Protein AF-A0A2N9F901-F1 (afdb_monomer)

Nearest PDB structures (foldseek):
  7ssj-assembly2_C  TM=2.975E-01  e=7.227E+00  Bacillus subtilis subsp. subtilis str. 168

Secondary structure (DSSP, 8-state):
--HHHHHHHHHHHHHHHHHHHHHHHHHHHHHHHHHHHHHHHHHTTSTTS-HHHHHHHHHHHHHHHSHHHHHHHHHHHHHHHHHHHTGGG-SBTTB-THHHHHHHHHHHHHHHHHHHHHHS------TTTHHHHHHHS---SSS----B-TTT--B-

pLDDT: mean 71.79, std 19.95, range [32.22, 95.12]

Radius of gyration: 25.37 Å; Cα contacts (8 Å, |Δi|>4): 41; chains: 1; bounding box: 71×50×49 Å

Foldseek 3Di:
DPPVVVVVVCVVVLVVVVVVVVVVVVVVVVVVVVVVVVVVVPVVVVPPDDPVVVVVVVVVCCCVPPPLNVVVCVLVVVVVSCCVNPCVCPPDPVHHNVCVVVVVVVSVVVNVVVVVVV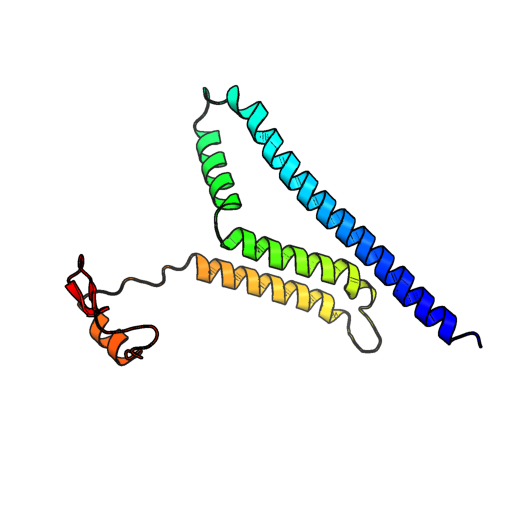PDDPDDDAQVCLVVVCVVPPAPVPPDDWDADPVRRHTD

Organism: Fagus sylvatica (NCBI:txid28930)

Mean predicted aligned error: 16.59 Å

Sequence (156 aa):
MSVCSRMLGGILCGCWRTLEDLCKLILILEQAAAAAAKMDASQVVLENCSDEVRAGHELAVAVTADPICIYLAIIGGTYYFVAKSSFSYIPGYYLSEVHRYTSLLAVGVGVLLFLLASFTDPGTVKAENVSQYISAYPYDDVVYSEKECSTCKIPK

Structure (mmCIF, N/CA/C/O backbone):
data_AF-A0A2N9F901-F1
#
_entry.id   AF-A0A2N9F901-F1
#
loop_
_atom_site.group_PDB
_atom_site.id
_atom_site.type_symbol
_atom_site.label_atom_id
_atom_site.label_alt_id
_atom_site.label_comp_id
_atom_site.label_asym_id
_atom_site.label_entity_id
_atom_site.label_seq_id
_atom_site.pdbx_PDB_ins_code
_atom_site.Cartn_x
_atom_site.Cartn_y
_atom_site.Cartn_z
_atom_site.occupancy
_atom_site.B_iso_or_equiv
_atom_site.auth_seq_id
_atom_site.auth_comp_id
_atom_site.auth_asym_id
_atom_site.auth_atom_id
_atom_site.pdbx_PDB_model_num
ATOM 1 N N . MET A 1 1 ? 47.130 4.202 -11.646 1.00 41.75 1 MET A N 1
ATOM 2 C CA . MET A 1 1 ? 46.163 5.129 -11.008 1.00 41.75 1 MET A CA 1
ATOM 3 C C . MET A 1 1 ? 45.221 5.687 -12.077 1.00 41.75 1 MET A C 1
ATOM 5 O O . MET A 1 1 ? 45.591 6.630 -12.752 1.00 41.75 1 MET A O 1
ATOM 9 N N . SER A 1 2 ? 44.057 5.075 -12.330 1.00 46.72 2 SER A N 1
ATOM 10 C CA . SER A 1 2 ? 43.054 5.650 -13.265 1.00 46.72 2 SER A CA 1
ATOM 11 C C . SER A 1 2 ? 41.641 5.078 -13.064 1.00 46.72 2 SER A C 1
ATOM 13 O O . SER A 1 2 ? 40.653 5.758 -13.319 1.00 46.72 2 SER A O 1
ATOM 15 N N . VAL A 1 3 ? 41.520 3.862 -12.519 1.00 43.69 3 VAL A N 1
ATOM 16 C CA . VAL A 1 3 ? 40.211 3.201 -12.361 1.00 43.69 3 VAL A CA 1
ATOM 17 C C . VAL A 1 3 ? 39.460 3.665 -11.098 1.00 43.69 3 VAL A C 1
ATOM 19 O O . VAL A 1 3 ? 38.252 3.866 -11.148 1.00 43.69 3 VAL A O 1
ATOM 22 N N . CYS A 1 4 ? 40.166 3.970 -10.000 1.00 32.22 4 CYS A N 1
ATOM 23 C CA . CYS A 1 4 ? 39.536 4.434 -8.750 1.00 32.22 4 CYS A CA 1
ATOM 24 C C . CYS A 1 4 ? 38.936 5.856 -8.862 1.00 32.22 4 CYS A C 1
ATOM 26 O O . CYS A 1 4 ? 37.911 6.158 -8.261 1.00 32.22 4 CYS A O 1
ATOM 28 N N . SER A 1 5 ? 39.505 6.718 -9.715 1.00 34.88 5 SER A N 1
ATOM 29 C CA . SER A 1 5 ? 39.005 8.089 -9.911 1.00 34.88 5 SER A CA 1
ATOM 30 C C . SER A 1 5 ? 37.721 8.146 -10.759 1.00 34.88 5 SER A C 1
ATOM 32 O O . SER A 1 5 ? 36.892 9.030 -10.554 1.00 34.88 5 SER A O 1
ATOM 34 N N . ARG A 1 6 ? 37.481 7.160 -11.641 1.00 42.69 6 ARG A N 1
ATOM 35 C CA . ARG A 1 6 ? 36.219 7.060 -12.404 1.00 42.69 6 ARG A CA 1
ATOM 36 C C . ARG A 1 6 ? 35.056 6.514 -11.576 1.00 42.69 6 ARG A C 1
ATOM 38 O O . ARG A 1 6 ? 33.915 6.881 -11.833 1.00 42.69 6 ARG A O 1
ATOM 45 N N . MET A 1 7 ? 35.335 5.686 -10.570 1.00 38.06 7 MET A N 1
ATOM 46 C CA . MET A 1 7 ? 34.296 5.116 -9.709 1.00 38.06 7 MET A CA 1
ATOM 47 C C . MET A 1 7 ? 33.743 6.158 -8.722 1.00 38.06 7 MET A C 1
ATOM 49 O O . MET A 1 7 ? 32.531 6.242 -8.546 1.00 38.06 7 MET A O 1
ATOM 53 N N . LEU A 1 8 ? 34.596 7.044 -8.185 1.00 38.44 8 LEU A N 1
ATOM 54 C CA . LEU A 1 8 ? 34.141 8.201 -7.399 1.00 38.44 8 LEU A CA 1
ATOM 55 C C . LEU A 1 8 ? 33.394 9.249 -8.246 1.00 38.44 8 LEU A C 1
ATOM 57 O O . LEU A 1 8 ? 32.411 9.816 -7.774 1.00 38.44 8 LEU A O 1
ATOM 61 N N . GLY A 1 9 ? 33.792 9.468 -9.506 1.00 38.59 9 GLY A N 1
ATOM 62 C CA . GLY A 1 9 ? 33.080 10.372 -10.421 1.00 38.59 9 GLY A CA 1
ATOM 63 C C . GLY A 1 9 ? 31.665 9.898 -10.788 1.00 38.59 9 GLY A C 1
ATOM 64 O O . GLY A 1 9 ? 30.760 10.717 -10.918 1.00 38.59 9 GLY A O 1
ATOM 65 N N . GLY A 1 10 ? 31.445 8.581 -10.894 1.00 44.72 10 GLY A N 1
ATOM 66 C CA . GLY A 1 10 ? 30.121 7.997 -11.146 1.00 44.72 10 GLY A CA 1
ATOM 67 C C . GLY A 1 10 ? 29.174 8.074 -9.945 1.00 44.72 10 GLY A C 1
ATOM 68 O O . GLY A 1 10 ? 27.990 8.348 -10.121 1.00 44.72 10 GLY A O 1
ATOM 69 N N . ILE A 1 11 ? 29.694 7.910 -8.723 1.00 46.88 11 ILE A N 1
ATOM 70 C CA . ILE A 1 11 ? 28.904 8.023 -7.485 1.00 46.88 11 ILE A CA 1
ATOM 71 C C . ILE A 1 11 ? 28.520 9.486 -7.226 1.00 46.88 11 ILE A C 1
ATOM 73 O O . ILE A 1 11 ? 27.373 9.763 -6.887 1.00 46.88 11 ILE A O 1
ATOM 77 N N . LEU A 1 12 ? 29.431 10.435 -7.465 1.00 41.25 12 LEU A N 1
ATOM 78 C CA . LEU A 1 12 ? 29.151 11.867 -7.313 1.00 41.25 12 LEU A CA 1
ATOM 79 C C . LEU A 1 12 ? 28.223 12.412 -8.418 1.00 41.25 12 LEU A C 1
ATOM 81 O O . LEU A 1 12 ? 27.377 13.253 -8.132 1.00 41.25 12 LEU A O 1
ATOM 85 N N . CYS A 1 13 ? 28.299 11.898 -9.653 1.00 44.28 13 CYS A N 1
ATOM 86 C CA . CYS A 1 13 ? 27.398 12.291 -10.749 1.00 44.28 13 CYS A CA 1
ATOM 87 C C . CYS A 1 13 ? 26.006 11.630 -10.654 1.00 44.28 13 CYS A C 1
ATOM 89 O O . CYS A 1 13 ? 24.992 12.276 -10.923 1.00 44.28 13 CYS A O 1
ATOM 91 N N . GLY A 1 14 ? 25.934 10.368 -10.215 1.00 44.66 14 GLY A N 1
ATOM 92 C CA . GLY A 1 14 ? 24.672 9.678 -9.933 1.00 44.66 14 GLY A CA 1
ATOM 93 C C . GLY A 1 14 ? 23.923 10.303 -8.756 1.00 44.66 14 GLY A C 1
ATOM 94 O O . GLY A 1 14 ? 22.723 10.537 -8.866 1.00 44.66 14 GLY A O 1
ATOM 95 N N . CYS A 1 15 ? 24.657 10.671 -7.695 1.00 44.47 15 CYS A N 1
ATOM 96 C CA . CYS A 1 15 ? 24.137 11.405 -6.541 1.00 44.47 15 CYS A CA 1
ATOM 97 C C . CYS A 1 15 ? 23.570 12.776 -6.946 1.00 44.47 15 CYS A C 1
ATOM 99 O O . CYS A 1 15 ? 22.502 13.153 -6.474 1.00 44.47 15 CYS A O 1
ATOM 101 N N . TRP A 1 16 ? 24.221 13.479 -7.883 1.00 37.94 16 TRP A N 1
ATOM 102 C CA . TRP A 1 16 ? 23.761 14.771 -8.400 1.00 37.94 16 TRP A CA 1
ATOM 103 C C . TRP A 1 16 ? 22.444 14.672 -9.183 1.00 37.94 16 TRP A C 1
ATOM 105 O O . TRP A 1 16 ? 21.547 15.472 -8.950 1.00 37.94 16 TRP A O 1
ATOM 115 N N . ARG A 1 17 ? 22.262 13.659 -10.047 1.00 50.12 17 ARG A N 1
ATOM 116 C CA . ARG A 1 17 ? 20.995 13.459 -10.782 1.00 50.12 17 ARG A CA 1
ATOM 117 C C . ARG A 1 17 ? 19.851 13.033 -9.861 1.00 50.12 17 ARG A C 1
ATOM 119 O O . ARG A 1 17 ? 18.741 13.527 -10.012 1.00 50.12 17 ARG A O 1
ATOM 126 N N . THR A 1 18 ? 20.123 12.187 -8.864 1.00 47.72 18 THR A N 1
ATOM 127 C CA . THR A 1 18 ? 19.142 11.884 -7.811 1.00 47.72 18 THR A CA 1
ATOM 128 C C . THR A 1 18 ? 18.830 13.097 -6.938 1.00 47.72 18 THR A C 1
ATOM 130 O O . THR A 1 18 ? 17.685 13.233 -6.530 1.00 47.72 18 THR A O 1
ATOM 133 N N . LEU A 1 19 ? 19.790 14.001 -6.690 1.00 50.19 19 LEU A N 1
ATOM 134 C CA . LEU A 1 19 ? 19.555 15.266 -5.982 1.00 50.19 19 LEU A CA 1
ATOM 135 C C . LEU A 1 19 ? 18.737 16.245 -6.828 1.00 50.19 19 LEU A C 1
ATOM 137 O O . LEU A 1 19 ? 17.846 16.889 -6.298 1.00 50.19 19 LEU A O 1
ATOM 141 N N . GLU A 1 20 ? 19.010 16.352 -8.129 1.00 57.16 20 GLU A N 1
ATOM 142 C CA . GLU A 1 20 ? 18.230 17.165 -9.067 1.00 57.16 20 GLU A CA 1
ATOM 143 C C . GLU A 1 20 ? 16.808 16.628 -9.222 1.00 57.16 20 GLU A C 1
ATOM 145 O O . GLU A 1 20 ? 15.871 17.414 -9.292 1.00 57.16 20 GLU A O 1
ATOM 150 N N . ASP A 1 21 ? 16.624 15.308 -9.257 1.00 53.88 21 ASP A N 1
ATOM 151 C CA . ASP A 1 21 ? 15.303 14.690 -9.340 1.00 53.88 21 ASP A CA 1
ATOM 152 C C . ASP A 1 21 ? 14.560 14.747 -7.997 1.00 53.88 21 ASP A C 1
ATOM 1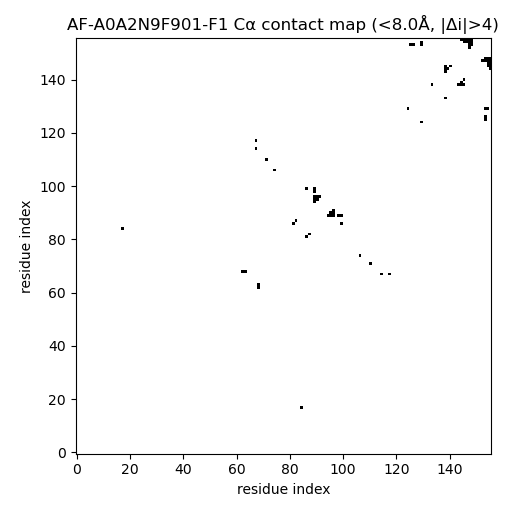54 O O . ASP A 1 21 ? 13.357 14.975 -8.008 1.00 53.88 21 ASP A O 1
ATOM 158 N N . LEU A 1 22 ? 15.253 14.659 -6.853 1.00 55.28 22 LEU A N 1
ATOM 159 C CA . LEU A 1 22 ? 14.701 14.977 -5.527 1.00 55.28 22 LEU A CA 1
ATOM 160 C C . LEU A 1 22 ? 14.324 16.456 -5.421 1.00 55.28 22 LEU A C 1
ATOM 162 O O . LEU A 1 22 ? 13.254 16.765 -4.921 1.00 55.28 22 LEU A O 1
ATOM 166 N N . CYS A 1 23 ? 15.153 17.366 -5.932 1.00 52.69 23 CYS A N 1
ATOM 167 C CA . CYS A 1 23 ? 14.884 18.801 -5.953 1.00 52.69 23 CYS A CA 1
ATOM 168 C C . CYS A 1 23 ? 13.711 19.121 -6.889 1.00 52.69 23 CYS A C 1
ATOM 170 O O . CYS A 1 23 ? 12.842 19.900 -6.529 1.00 52.69 23 CYS A O 1
ATOM 172 N N . LYS A 1 24 ? 13.591 18.446 -8.041 1.00 61.50 24 LYS A N 1
ATOM 173 C CA . LYS A 1 24 ? 12.393 18.509 -8.895 1.00 61.50 24 LYS A CA 1
ATOM 174 C C . LYS A 1 24 ? 11.172 17.905 -8.214 1.00 61.50 24 LYS A C 1
ATOM 176 O O . LYS A 1 24 ? 10.096 18.445 -8.394 1.00 61.50 24 LYS A O 1
ATOM 181 N N . LEU A 1 25 ? 11.305 16.821 -7.449 1.00 53.22 25 LEU A N 1
ATOM 182 C CA . LEU A 1 25 ? 10.199 16.227 -6.693 1.00 53.22 25 LEU A CA 1
ATOM 183 C C . LEU A 1 25 ? 9.733 17.164 -5.570 1.00 53.22 25 LEU A C 1
ATOM 185 O O . LEU A 1 25 ? 8.536 17.335 -5.388 1.00 53.22 25 LEU A O 1
ATOM 189 N N . ILE A 1 26 ? 10.674 17.806 -4.870 1.00 62.44 26 ILE A N 1
ATOM 190 C CA . ILE A 1 26 ? 10.427 18.840 -3.857 1.00 62.44 26 ILE A CA 1
ATOM 191 C C . ILE A 1 26 ? 9.770 20.057 -4.504 1.00 62.44 26 ILE A C 1
ATOM 193 O O . ILE A 1 26 ? 8.756 20.520 -4.004 1.00 62.44 26 ILE A O 1
ATOM 197 N N . LEU A 1 27 ? 10.267 20.517 -5.654 1.00 53.88 27 LEU A N 1
ATOM 198 C CA . LEU A 1 27 ? 9.643 21.594 -6.416 1.00 53.88 27 LEU A CA 1
ATOM 199 C C . LEU A 1 27 ? 8.261 21.183 -6.927 1.00 53.88 27 LEU A C 1
ATOM 201 O O . LEU A 1 27 ? 7.358 21.995 -6.889 1.00 53.88 27 LEU A O 1
ATOM 205 N N . ILE A 1 28 ? 8.038 19.942 -7.363 1.00 56.94 28 ILE A N 1
ATOM 206 C CA . ILE A 1 28 ? 6.710 19.448 -7.762 1.00 56.94 28 ILE A CA 1
ATOM 207 C C . ILE A 1 28 ? 5.772 19.390 -6.550 1.00 56.94 28 ILE A C 1
ATOM 209 O O . ILE A 1 28 ? 4.613 19.762 -6.684 1.00 56.94 28 ILE A O 1
ATOM 213 N N . LEU A 1 29 ? 6.259 18.988 -5.373 1.00 52.25 29 LEU A N 1
ATOM 214 C CA . LEU A 1 29 ? 5.510 19.030 -4.111 1.00 52.25 29 LEU A CA 1
ATOM 215 C C . LEU A 1 29 ? 5.179 20.474 -3.702 1.00 52.25 29 LEU A C 1
ATOM 217 O O . LEU A 1 29 ? 4.057 20.757 -3.291 1.00 52.25 29 LEU A O 1
ATOM 221 N N . GLU A 1 30 ? 6.113 21.403 -3.886 1.00 64.31 30 GLU A N 1
ATOM 222 C CA . GLU A 1 30 ? 5.941 22.830 -3.607 1.00 64.31 30 GLU A CA 1
ATOM 223 C C . GLU A 1 30 ? 4.995 23.500 -4.621 1.00 64.31 30 GLU A C 1
ATOM 225 O O . GLU A 1 30 ? 4.124 24.280 -4.244 1.00 64.31 30 GLU A O 1
ATOM 230 N N . GLN A 1 31 ? 5.083 23.138 -5.905 1.00 55.50 31 GLN A N 1
ATOM 231 C CA . GLN A 1 31 ? 4.162 23.582 -6.954 1.00 55.50 31 GLN A CA 1
ATOM 232 C C . GLN A 1 31 ? 2.768 22.960 -6.786 1.00 55.50 31 GLN A C 1
ATOM 234 O O . GLN A 1 31 ? 1.779 23.630 -7.068 1.00 55.50 31 GLN A O 1
ATOM 239 N N . ALA A 1 32 ? 2.659 21.722 -6.294 1.00 51.62 32 ALA A N 1
ATOM 240 C CA . ALA A 1 32 ? 1.382 21.095 -5.951 1.00 51.62 32 ALA A CA 1
ATOM 241 C C . ALA A 1 32 ? 0.725 21.791 -4.747 1.00 51.62 32 ALA A C 1
ATOM 243 O O . ALA A 1 32 ? -0.472 22.073 -4.786 1.00 51.62 32 ALA A O 1
ATOM 244 N N . ALA A 1 33 ? 1.507 22.165 -3.728 1.00 53.50 33 ALA A N 1
ATOM 245 C CA . ALA A 1 33 ? 1.034 22.979 -2.608 1.00 53.50 33 ALA A CA 1
ATOM 246 C C . ALA A 1 33 ? 0.614 24.397 -3.054 1.00 53.50 33 ALA A C 1
ATOM 248 O O . ALA A 1 33 ? -0.428 24.902 -2.635 1.00 53.50 33 ALA A O 1
ATOM 249 N N . ALA A 1 34 ? 1.362 25.027 -3.968 1.00 52.12 34 ALA A N 1
ATOM 250 C CA . ALA A 1 34 ? 1.016 26.332 -4.537 1.00 52.12 34 ALA A CA 1
ATOM 251 C C . ALA A 1 34 ? -0.199 26.281 -5.487 1.00 52.12 34 ALA A C 1
ATOM 253 O O . ALA A 1 34 ? -0.954 27.251 -5.581 1.00 52.12 34 ALA A O 1
ATOM 254 N N . ALA A 1 35 ? -0.412 25.167 -6.194 1.00 50.84 35 ALA A N 1
ATOM 255 C CA . ALA A 1 35 ? -1.604 24.933 -7.006 1.00 50.84 35 ALA A CA 1
ATOM 256 C C . ALA A 1 35 ? -2.851 24.731 -6.131 1.00 50.84 35 ALA A C 1
ATOM 258 O O . ALA A 1 35 ? -3.906 25.268 -6.465 1.00 50.84 35 ALA A O 1
ATOM 259 N N . ALA A 1 36 ? -2.715 24.059 -4.981 1.00 49.53 36 ALA A N 1
ATOM 260 C CA . ALA A 1 36 ? -3.785 23.931 -3.992 1.00 49.53 36 ALA A CA 1
ATOM 261 C C . ALA A 1 36 ? -4.219 25.299 -3.428 1.00 49.53 36 ALA A C 1
ATOM 263 O O . ALA A 1 36 ? -5.412 25.569 -3.338 1.00 49.53 36 ALA A O 1
ATOM 264 N N . ALA A 1 37 ? -3.276 26.213 -3.166 1.00 49.56 37 ALA A N 1
ATOM 265 C CA . ALA A 1 37 ? -3.584 27.575 -2.708 1.00 49.56 37 ALA A CA 1
ATOM 266 C C . ALA A 1 37 ? -4.222 28.475 -3.791 1.00 49.56 37 ALA A C 1
ATOM 268 O O . ALA A 1 37 ? -4.941 29.418 -3.475 1.00 49.56 37 ALA A O 1
ATOM 269 N N . LYS A 1 38 ? -3.993 28.200 -5.084 1.00 50.03 38 LYS A N 1
ATOM 270 C CA . LYS A 1 38 ? -4.630 28.946 -6.189 1.00 50.03 38 LYS A CA 1
ATOM 271 C C . LYS A 1 38 ? -6.077 28.530 -6.456 1.00 50.03 38 LYS A C 1
ATOM 273 O O . LYS A 1 38 ? -6.798 29.299 -7.089 1.00 50.03 38 LYS A O 1
ATOM 278 N N . MET A 1 39 ? -6.507 27.364 -5.972 1.00 45.41 39 MET A N 1
ATOM 279 C CA . MET A 1 39 ? -7.919 26.968 -6.029 1.00 45.41 39 MET A CA 1
ATOM 280 C C . MET A 1 39 ? -8.793 27.753 -5.033 1.00 45.41 39 MET A C 1
ATOM 282 O O . MET A 1 39 ? -9.984 27.894 -5.281 1.00 45.41 39 MET A O 1
ATOM 286 N N . ASP A 1 40 ? -8.203 28.362 -3.997 1.00 48.00 40 ASP A N 1
ATOM 287 C CA . ASP A 1 40 ? -8.900 29.186 -2.993 1.00 48.00 40 ASP A CA 1
ATOM 288 C C . ASP A 1 40 ? -9.326 30.569 -3.543 1.00 48.00 40 ASP A C 1
ATOM 290 O O . ASP A 1 40 ? -10.442 31.037 -3.329 1.00 48.00 40 ASP A O 1
ATOM 294 N N . ALA A 1 41 ? -8.489 31.204 -4.374 1.00 39.03 41 ALA A N 1
ATOM 295 C CA . ALA A 1 41 ? -8.746 32.562 -4.872 1.00 39.03 41 ALA A CA 1
ATOM 296 C C . ALA A 1 41 ? -9.799 32.654 -6.000 1.00 39.03 41 ALA A C 1
ATOM 298 O O . ALA A 1 41 ? -10.312 33.739 -6.268 1.00 39.03 41 ALA A O 1
ATOM 299 N N . SER A 1 42 ? -10.124 31.545 -6.678 1.00 47.88 42 SER A N 1
ATOM 300 C CA . SER A 1 42 ? -11.201 31.506 -7.689 1.00 47.88 42 SER A CA 1
ATOM 301 C C . SER A 1 42 ? -12.539 30.990 -7.154 1.00 47.88 42 SER A C 1
ATOM 303 O O . SER A 1 42 ? -13.551 31.150 -7.835 1.00 47.88 42 SER A O 1
ATOM 305 N N . GLN A 1 43 ? -12.588 30.411 -5.948 1.00 47.69 43 GLN A N 1
ATOM 306 C CA . GLN A 1 43 ? -13.818 29.808 -5.423 1.00 47.69 43 GLN A CA 1
ATOM 307 C C . GLN A 1 43 ? -14.805 30.839 -4.848 1.00 47.69 43 GLN A C 1
ATOM 309 O O . GLN A 1 43 ? -16.011 30.607 -4.881 1.00 47.69 43 GLN A O 1
ATOM 314 N N . VAL A 1 44 ? -14.333 32.024 -4.442 1.00 46.56 44 VAL A N 1
ATOM 315 C CA . VAL A 1 44 ? -15.187 33.099 -3.890 1.00 46.56 44 VAL A CA 1
ATOM 316 C C . VAL A 1 44 ? -16.246 33.612 -4.888 1.00 46.56 44 VAL A C 1
ATOM 318 O O . VAL A 1 44 ? -17.239 34.205 -4.481 1.00 46.56 44 VAL A O 1
ATOM 321 N N . VAL A 1 45 ? -16.096 33.366 -6.198 1.00 46.50 45 VAL A N 1
ATOM 322 C CA . VAL A 1 45 ? -17.062 33.826 -7.222 1.00 46.50 45 VAL A CA 1
ATOM 323 C C . VAL A 1 45 ? -18.064 32.733 -7.644 1.00 46.50 45 VAL A C 1
ATOM 325 O O . VAL A 1 45 ? -19.101 33.047 -8.224 1.00 46.50 45 VAL A O 1
ATOM 328 N N . LEU A 1 46 ? -17.814 31.457 -7.323 1.00 44.28 46 LEU A N 1
ATOM 329 C CA . LEU A 1 46 ? -18.621 30.312 -7.784 1.00 44.28 46 LEU A CA 1
ATOM 330 C C . LEU A 1 46 ? -19.523 29.688 -6.704 1.00 44.28 46 LEU A C 1
ATOM 332 O O . LEU A 1 46 ? -20.147 28.662 -6.958 1.00 44.28 46 LEU A O 1
ATOM 336 N N . GLU A 1 47 ? -19.665 30.307 -5.530 1.00 47.66 47 GLU A N 1
ATOM 337 C CA . GLU A 1 47 ? -20.558 29.813 -4.464 1.00 47.66 47 GLU A CA 1
ATOM 338 C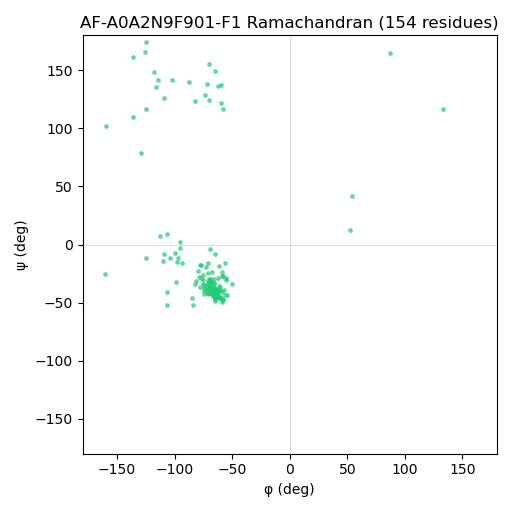 C . GLU A 1 47 ? -22.066 29.930 -4.775 1.00 47.66 47 GLU A C 1
ATOM 340 O O . GLU A 1 47 ? -22.881 29.435 -4.003 1.00 47.66 47 GLU A O 1
ATOM 345 N N . ASN A 1 48 ? -22.469 30.521 -5.908 1.00 52.19 48 ASN A N 1
ATOM 346 C CA . ASN A 1 48 ? -23.886 30.799 -6.186 1.00 52.19 48 ASN A CA 1
ATOM 347 C C . ASN A 1 48 ? -24.543 30.019 -7.336 1.00 52.19 48 ASN A C 1
ATOM 349 O O . ASN A 1 48 ? -25.694 30.317 -7.644 1.00 52.19 48 ASN A O 1
ATOM 353 N N . CYS A 1 49 ? -23.900 29.026 -7.965 1.00 51.28 49 CYS A N 1
ATOM 354 C CA . CYS A 1 49 ? -24.601 28.193 -8.956 1.00 51.28 49 CYS A CA 1
ATOM 355 C C . CYS A 1 49 ? -23.926 26.831 -9.214 1.00 51.28 49 CYS A C 1
ATOM 357 O O . CYS A 1 49 ? -22.983 26.754 -9.997 1.00 51.28 49 CYS A O 1
ATOM 359 N N . SER A 1 50 ? -24.481 25.766 -8.620 1.00 55.00 50 SER A N 1
ATOM 360 C CA . SER A 1 50 ? -24.641 24.400 -9.171 1.00 55.00 50 SER A CA 1
ATOM 361 C C . SER A 1 50 ? -24.215 23.288 -8.201 1.00 55.00 50 SER A C 1
ATOM 363 O O . SER A 1 50 ? -23.044 23.139 -7.848 1.00 55.00 50 SER A O 1
ATOM 365 N N . ASP A 1 51 ? -25.188 22.458 -7.818 1.00 58.62 51 ASP A N 1
ATOM 366 C CA . ASP A 1 51 ? -25.061 21.299 -6.926 1.00 58.62 51 ASP A CA 1
ATOM 367 C C . ASP A 1 51 ? -24.019 20.249 -7.383 1.00 58.62 51 ASP A C 1
ATOM 369 O O . ASP A 1 51 ? -23.570 19.431 -6.580 1.00 58.62 51 ASP A O 1
ATOM 373 N N . GLU A 1 52 ? -23.580 20.301 -8.644 1.00 51.69 52 GLU A N 1
ATOM 374 C CA . GLU A 1 52 ? -22.546 19.438 -9.236 1.00 51.69 52 GLU A CA 1
ATOM 375 C C . GLU A 1 52 ? -21.138 19.725 -8.670 1.00 51.69 52 GLU A C 1
ATOM 377 O O . GLU A 1 52 ? -20.334 18.812 -8.472 1.00 51.69 52 GLU A O 1
ATOM 382 N N . VAL A 1 53 ? -20.856 20.986 -8.309 1.00 51.03 53 VAL A N 1
ATOM 383 C CA . VAL A 1 53 ? -19.571 21.404 -7.715 1.00 51.03 53 VAL A CA 1
ATOM 384 C C . VAL A 1 53 ? -19.468 20.967 -6.252 1.00 51.03 53 VAL A C 1
ATOM 386 O O . VAL A 1 53 ? -18.378 20.630 -5.797 1.00 51.03 53 VAL A O 1
ATOM 389 N N . ARG A 1 54 ? -20.591 20.872 -5.522 1.00 56.25 54 ARG A N 1
ATOM 390 C CA . ARG A 1 54 ? -20.621 20.336 -4.147 1.00 56.25 54 ARG A CA 1
ATOM 391 C C . ARG A 1 54 ? -20.239 18.854 -4.115 1.00 56.25 54 ARG A C 1
ATOM 393 O O . ARG A 1 54 ? -19.465 18.456 -3.253 1.00 56.25 54 ARG A O 1
ATOM 400 N N . ALA A 1 55 ? -20.702 18.063 -5.086 1.00 53.25 55 ALA A N 1
ATOM 401 C CA . ALA A 1 55 ? -20.279 16.668 -5.235 1.00 53.25 55 ALA A CA 1
ATOM 402 C C . ALA A 1 55 ? -18.788 16.554 -5.610 1.00 53.25 55 ALA A C 1
ATOM 404 O O . ALA A 1 55 ? -18.084 15.681 -5.106 1.00 53.25 55 ALA A O 1
ATOM 405 N N . GLY A 1 56 ? -18.284 17.473 -6.442 1.00 52.25 56 GLY A N 1
ATOM 406 C CA . GLY A 1 56 ? -16.857 17.570 -6.763 1.00 52.25 56 GLY A CA 1
ATOM 407 C C . GLY A 1 56 ? -15.981 17.993 -5.576 1.00 52.25 56 GLY A C 1
ATOM 408 O O . GLY A 1 56 ? -14.882 17.469 -5.417 1.00 52.25 56 GLY A O 1
ATOM 409 N N . HIS A 1 57 ? -16.467 18.893 -4.718 1.00 48.00 57 HIS A N 1
ATOM 410 C CA . HIS A 1 57 ? -15.778 19.352 -3.511 1.00 48.00 57 HIS A CA 1
ATOM 411 C C . HIS A 1 57 ? -15.729 18.264 -2.431 1.00 48.00 57 HIS A C 1
ATOM 413 O O . HIS A 1 57 ? -14.675 18.044 -1.852 1.00 48.00 57 HIS A O 1
ATOM 419 N N . GLU A 1 58 ? -16.815 17.517 -2.213 1.00 46.25 58 GLU A N 1
ATOM 420 C CA . GLU A 1 58 ? -16.820 16.345 -1.320 1.00 46.25 58 GLU A CA 1
ATOM 421 C C . GLU A 1 58 ? -15.802 15.285 -1.784 1.00 46.25 58 GLU A C 1
ATOM 423 O O . GLU A 1 58 ? -15.049 14.744 -0.976 1.00 46.25 58 GLU A O 1
ATOM 428 N N . LEU A 1 59 ? -15.701 15.056 -3.100 1.00 51.69 59 LEU A N 1
ATOM 429 C CA . LEU A 1 59 ? -14.716 14.144 -3.687 1.00 51.69 59 LEU A CA 1
ATOM 430 C C . LEU A 1 59 ? -13.274 14.680 -3.577 1.00 51.69 59 LEU A C 1
ATOM 432 O O . LEU A 1 59 ? -12.347 13.910 -3.341 1.00 51.69 59 LEU A O 1
ATOM 436 N N . ALA A 1 60 ? -13.063 15.991 -3.714 1.00 49.38 60 ALA A N 1
ATOM 437 C CA . ALA A 1 60 ? -11.747 16.619 -3.575 1.00 49.38 60 ALA A CA 1
ATOM 438 C C . ALA A 1 60 ? -11.276 16.705 -2.108 1.00 49.38 60 ALA A C 1
ATOM 440 O O . ALA A 1 60 ? -10.086 16.536 -1.831 1.00 49.38 60 ALA A O 1
ATOM 441 N N . VAL A 1 61 ? -12.194 16.915 -1.161 1.00 52.16 61 VAL A N 1
ATOM 442 C CA . VAL A 1 61 ? -11.917 16.912 0.284 1.00 52.16 61 VAL A CA 1
ATOM 443 C C . VAL A 1 61 ? -11.618 15.493 0.777 1.00 52.16 61 VAL A C 1
ATOM 445 O O . VAL A 1 61 ? -10.625 15.306 1.476 1.00 52.16 61 VAL A O 1
ATOM 448 N N . ALA A 1 62 ? -12.367 14.477 0.328 1.00 48.44 62 ALA A N 1
ATOM 449 C CA . ALA A 1 62 ? -12.033 13.069 0.580 1.00 48.44 62 ALA A CA 1
ATOM 450 C C . ALA A 1 62 ? -10.616 12.721 0.076 1.00 48.44 62 ALA A C 1
ATOM 452 O O . ALA A 1 62 ? -9.792 12.140 0.782 1.00 48.44 62 ALA A O 1
ATOM 453 N N . VAL A 1 63 ? -10.255 13.189 -1.125 1.00 51.53 63 VAL A N 1
ATOM 454 C CA . VAL A 1 63 ? -8.932 12.922 -1.713 1.00 51.53 63 VAL A CA 1
ATOM 455 C C . VAL A 1 63 ? -7.785 13.679 -1.015 1.00 51.53 63 VAL A C 1
ATOM 457 O O . VAL A 1 63 ? -6.623 13.301 -1.171 1.00 51.53 63 VAL A O 1
ATOM 460 N N . THR A 1 64 ? -8.066 14.707 -0.211 1.00 50.06 64 THR A N 1
ATOM 461 C CA . THR A 1 64 ? -7.031 15.513 0.467 1.00 50.06 64 THR A CA 1
ATOM 462 C C . THR A 1 64 ? -6.946 15.297 1.983 1.00 50.06 64 THR A C 1
ATOM 464 O O . THR A 1 64 ? -5.970 15.750 2.582 1.00 50.06 64 THR A O 1
ATOM 467 N N . ALA A 1 65 ? -7.883 14.556 2.595 1.00 53.19 65 ALA A N 1
ATOM 468 C CA . ALA A 1 65 ? -7.936 14.336 4.048 1.00 53.19 65 ALA A CA 1
ATOM 469 C C . ALA A 1 65 ? -7.961 12.857 4.506 1.00 53.19 65 ALA A C 1
ATOM 471 O O . ALA A 1 65 ? -7.732 12.600 5.690 1.00 53.19 65 ALA A O 1
ATOM 472 N N . ASP A 1 66 ? -8.167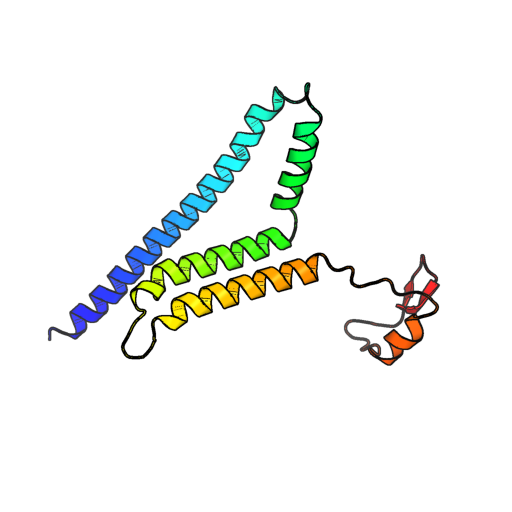 11.882 3.611 1.00 63.56 66 ASP A N 1
ATOM 473 C CA . ASP A 1 66 ? -8.240 10.463 3.989 1.00 63.56 66 ASP A CA 1
ATOM 474 C C . ASP A 1 66 ? -6.855 9.777 4.023 1.00 63.56 66 ASP A C 1
ATOM 476 O O . ASP A 1 66 ? -6.030 9.978 3.122 1.00 63.56 66 ASP A O 1
ATOM 480 N N . PRO A 1 67 ? -6.574 8.891 5.008 1.00 70.81 67 PRO A N 1
ATOM 481 C CA . PRO A 1 67 ? -5.287 8.189 5.130 1.00 70.81 67 PRO A CA 1
ATOM 482 C C . PRO A 1 67 ? -4.913 7.411 3.859 1.00 70.81 67 PRO A C 1
ATOM 484 O O . PRO A 1 67 ? -3.735 7.275 3.530 1.00 70.81 67 PRO A O 1
ATOM 487 N N . ILE A 1 68 ? -5.916 6.960 3.104 1.00 81.00 68 ILE A N 1
ATOM 488 C CA . ILE A 1 68 ? -5.785 6.260 1.822 1.00 81.00 68 ILE A CA 1
ATOM 489 C C . ILE A 1 68 ? -4.938 7.067 0.828 1.00 81.00 68 ILE A C 1
ATOM 491 O O . ILE A 1 68 ? -4.044 6.508 0.192 1.00 81.00 68 ILE A O 1
ATOM 495 N N . CYS A 1 69 ? -5.147 8.379 0.720 1.00 78.06 69 CYS A N 1
ATOM 496 C CA . CYS A 1 69 ? -4.437 9.208 -0.253 1.00 78.06 69 CYS A CA 1
ATOM 497 C C . CYS A 1 69 ? -2.958 9.380 0.087 1.00 78.06 69 CYS A C 1
ATOM 499 O O . CYS A 1 69 ? -2.113 9.354 -0.809 1.00 78.06 69 CYS A O 1
ATOM 501 N N . ILE A 1 70 ? -2.627 9.468 1.377 1.00 83.94 70 ILE A N 1
ATOM 502 C CA . ILE A 1 70 ? -1.235 9.503 1.842 1.00 83.94 70 ILE A CA 1
ATOM 503 C C . ILE A 1 70 ? -0.532 8.190 1.474 1.00 83.94 70 ILE A C 1
ATOM 505 O O . ILE A 1 70 ? 0.568 8.210 0.919 1.00 83.94 70 ILE A O 1
ATOM 509 N N . TYR A 1 71 ? -1.180 7.045 1.709 1.00 82.12 71 TYR A N 1
ATOM 510 C CA . TYR A 1 71 ? -0.627 5.739 1.342 1.00 82.12 71 TYR A CA 1
ATOM 511 C C . TYR A 1 71 ? -0.422 5.594 -0.171 1.00 82.12 71 TYR A C 1
ATOM 513 O O . TYR A 1 71 ? 0.645 5.152 -0.605 1.00 82.12 71 TYR A O 1
ATOM 521 N N . LEU A 1 72 ? -1.392 6.016 -0.986 1.00 87.12 72 LEU A N 1
ATOM 522 C CA . LEU A 1 72 ? -1.266 5.989 -2.446 1.00 87.12 72 LEU A CA 1
ATOM 523 C C . LEU A 1 72 ? -0.157 6.922 -2.949 1.00 87.12 72 LEU A C 1
ATOM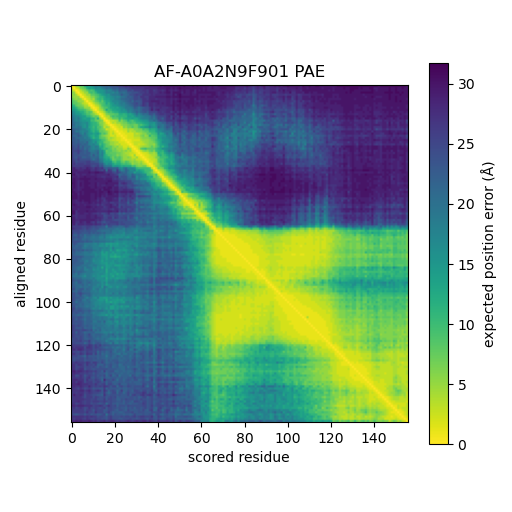 525 O O . LEU A 1 72 ? 0.585 6.546 -3.857 1.00 87.12 72 LEU A O 1
ATOM 529 N N . ALA A 1 73 ? 0.014 8.096 -2.336 1.00 86.50 73 ALA A N 1
ATOM 530 C CA . ALA A 1 73 ? 1.096 9.018 -2.667 1.00 86.50 73 ALA A CA 1
ATOM 531 C C . ALA A 1 73 ? 2.479 8.421 -2.354 1.00 86.50 73 ALA A C 1
ATOM 533 O O . ALA A 1 73 ? 3.389 8.515 -3.179 1.00 86.50 73 ALA A O 1
ATOM 534 N N . ILE A 1 74 ? 2.636 7.751 -1.206 1.00 87.75 74 ILE A N 1
ATOM 535 C CA . ILE A 1 74 ? 3.891 7.084 -0.827 1.00 87.75 74 ILE A CA 1
ATOM 536 C C . ILE A 1 74 ? 4.206 5.936 -1.795 1.00 87.75 74 ILE A C 1
ATOM 538 O O . ILE A 1 74 ? 5.324 5.851 -2.313 1.00 87.75 74 ILE A O 1
ATOM 542 N N . ILE A 1 75 ? 3.233 5.067 -2.081 1.00 90.25 75 ILE A N 1
ATOM 543 C CA . ILE A 1 75 ? 3.417 3.926 -2.992 1.00 90.25 75 ILE A CA 1
ATOM 544 C C . ILE A 1 75 ? 3.713 4.415 -4.417 1.00 90.25 75 ILE A C 1
ATOM 546 O O . ILE A 1 75 ? 4.656 3.945 -5.052 1.00 90.25 75 ILE A O 1
ATOM 550 N N . GLY A 1 76 ? 2.960 5.400 -4.910 1.00 89.75 76 GLY A N 1
ATOM 551 C CA . GLY A 1 76 ? 3.164 5.978 -6.236 1.00 89.75 76 GLY A CA 1
ATOM 552 C C . GLY A 1 76 ? 4.517 6.678 -6.369 1.00 89.75 76 GLY A C 1
ATOM 553 O O . GLY A 1 76 ? 5.247 6.437 -7.330 1.00 89.75 76 GLY A O 1
ATOM 554 N N . GLY A 1 77 ? 4.890 7.498 -5.383 1.00 87.94 77 GLY A N 1
ATOM 555 C CA . GLY A 1 77 ? 6.163 8.219 -5.368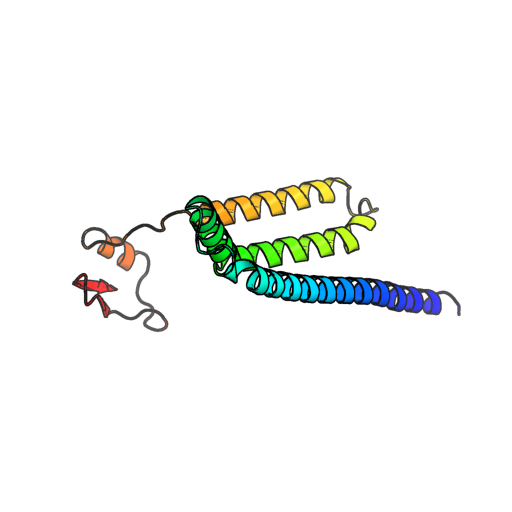 1.00 87.94 77 GLY A CA 1
ATOM 556 C C . GLY A 1 77 ? 7.371 7.286 -5.295 1.00 87.94 77 GLY A C 1
ATOM 557 O O . GLY A 1 77 ? 8.324 7.441 -6.062 1.00 87.94 77 GLY A O 1
ATOM 558 N N . THR A 1 78 ? 7.321 6.273 -4.427 1.00 87.38 78 THR A N 1
ATOM 559 C CA . THR A 1 78 ? 8.397 5.275 -4.307 1.00 87.38 78 THR A CA 1
ATOM 560 C C . THR A 1 78 ? 8.525 4.426 -5.571 1.00 87.38 78 THR A C 1
ATOM 562 O O . THR A 1 78 ? 9.639 4.254 -6.069 1.00 87.38 78 THR A O 1
ATOM 565 N N . TYR A 1 79 ? 7.414 3.971 -6.159 1.00 92.75 79 TYR A N 1
ATOM 566 C CA . TYR A 1 79 ? 7.444 3.243 -7.428 1.00 92.75 79 TYR A CA 1
ATOM 567 C C . TYR A 1 79 ? 7.984 4.107 -8.573 1.00 92.75 79 TYR A C 1
ATOM 569 O O . TYR A 1 79 ? 8.829 3.645 -9.337 1.00 92.75 79 TYR A O 1
ATOM 577 N N . TYR A 1 80 ? 7.567 5.375 -8.671 1.00 92.69 80 TYR A N 1
ATOM 578 C CA . TYR A 1 80 ? 8.094 6.315 -9.662 1.00 92.69 80 TYR A CA 1
ATOM 579 C C . TYR A 1 80 ? 9.613 6.480 -9.530 1.00 92.69 80 TYR A C 1
ATOM 581 O O . TYR A 1 80 ? 10.339 6.381 -10.523 1.00 92.69 80 TYR A O 1
ATOM 589 N N . PHE A 1 81 ? 10.109 6.670 -8.305 1.00 91.94 81 PHE A N 1
ATOM 590 C CA . PHE A 1 81 ? 11.540 6.789 -8.047 1.00 91.94 81 PHE A CA 1
ATOM 591 C C . PHE A 1 81 ? 12.299 5.521 -8.461 1.00 91.94 81 PHE A C 1
ATOM 593 O O . PHE A 1 81 ? 13.314 5.612 -9.156 1.00 91.94 81 PHE A O 1
ATOM 600 N N . VAL A 1 82 ? 11.790 4.336 -8.112 1.00 90.62 82 VAL A N 1
ATOM 601 C CA . VAL A 1 82 ? 12.372 3.042 -8.508 1.00 90.62 82 VAL A CA 1
ATOM 602 C C . VAL A 1 82 ? 12.340 2.855 -10.026 1.00 90.62 82 VAL A C 1
ATOM 604 O O . VAL A 1 82 ? 13.332 2.431 -10.614 1.00 90.62 82 VAL A O 1
ATOM 607 N N . ALA A 1 83 ? 11.247 3.219 -10.692 1.00 92.00 83 ALA A N 1
ATOM 608 C CA . ALA A 1 83 ? 11.131 3.106 -12.139 1.00 92.00 83 ALA A CA 1
ATOM 609 C C . ALA A 1 83 ? 12.139 4.014 -12.862 1.00 92.00 83 ALA A C 1
ATOM 611 O O . ALA A 1 83 ? 12.773 3.598 -13.829 1.00 92.00 83 ALA A O 1
ATOM 612 N N . LYS A 1 84 ? 12.346 5.246 -12.383 1.00 91.62 84 LYS A N 1
ATOM 613 C CA . LYS A 1 84 ? 13.289 6.191 -13.002 1.00 91.62 84 LYS A CA 1
ATOM 614 C C . LYS A 1 84 ? 14.750 5.855 -12.720 1.00 91.62 84 LYS A C 1
ATOM 616 O O . LYS A 1 84 ? 15.582 5.996 -13.616 1.00 91.62 84 LYS A O 1
ATOM 621 N N . SER A 1 85 ? 15.061 5.427 -11.500 1.00 89.88 85 SER A N 1
ATOM 622 C CA . S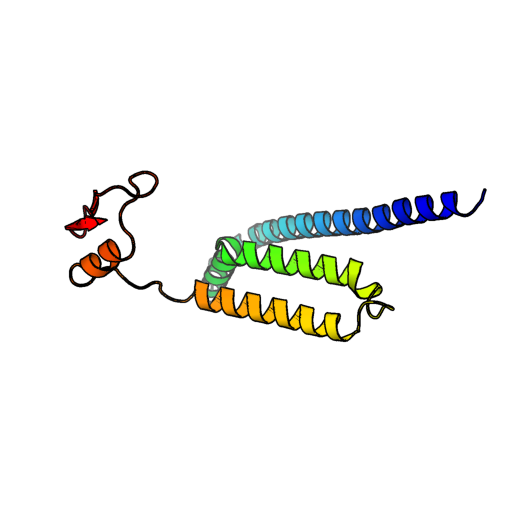ER A 1 85 ? 16.438 5.147 -11.083 1.00 89.88 85 SER A CA 1
ATOM 623 C C . SER A 1 85 ? 16.883 3.734 -11.458 1.00 89.88 85 SER A C 1
ATOM 625 O O . SER A 1 85 ? 17.957 3.565 -12.030 1.00 89.88 85 SER A O 1
ATOM 627 N N . SER A 1 86 ? 16.055 2.724 -11.195 1.00 88.81 86 SER A N 1
ATOM 628 C CA . SER A 1 86 ? 16.466 1.319 -11.228 1.00 88.81 86 SER A CA 1
ATOM 629 C C . SER A 1 86 ? 16.107 0.604 -12.524 1.00 88.81 86 SER A C 1
ATOM 631 O O . SER A 1 86 ? 16.861 -0.268 -12.954 1.00 88.81 86 SER A O 1
ATOM 633 N N . PHE A 1 87 ? 15.000 0.952 -13.196 1.00 91.31 87 PHE A N 1
ATOM 634 C CA . PHE A 1 87 ? 14.582 0.174 -14.374 1.00 91.31 87 PHE A CA 1
ATOM 635 C C . PHE A 1 87 ? 15.553 0.317 -15.541 1.00 91.31 87 PHE A C 1
ATOM 637 O O . PHE A 1 87 ? 15.639 -0.606 -16.343 1.00 91.31 87 PHE A O 1
ATOM 644 N N . SER A 1 88 ? 16.334 1.397 -15.611 1.00 90.62 88 SER A N 1
ATOM 645 C CA . SER A 1 88 ? 17.414 1.565 -16.595 1.00 90.62 88 SER A CA 1
ATOM 646 C C . SER A 1 88 ? 18.481 0.461 -16.520 1.00 90.62 88 SER A C 1
ATOM 648 O O . SER A 1 88 ? 19.151 0.203 -17.514 1.00 90.62 88 SER A O 1
ATOM 650 N N . TYR A 1 89 ? 18.620 -0.211 -15.370 1.00 87.06 89 TYR A N 1
ATOM 651 C CA . TYR A 1 89 ? 19.573 -1.306 -15.146 1.00 87.06 89 TYR A CA 1
ATOM 652 C C . TYR A 1 89 ? 18.970 -2.708 -15.356 1.00 87.06 89 TYR A C 1
ATOM 654 O O . TYR A 1 89 ? 19.647 -3.712 -15.146 1.00 87.06 89 TYR A O 1
ATOM 662 N N . ILE A 1 90 ? 17.700 -2.788 -15.760 1.00 91.69 90 ILE A N 1
ATOM 663 C CA . ILE A 1 90 ? 16.984 -4.029 -16.087 1.00 91.69 90 ILE A CA 1
ATOM 664 C C . ILE A 1 90 ? 16.632 -3.955 -17.583 1.00 91.69 90 ILE A C 1
ATOM 666 O O . ILE A 1 90 ? 16.169 -2.904 -17.989 1.00 91.69 90 ILE A O 1
ATOM 670 N N . PRO A 1 91 ? 16.799 -4.983 -18.429 1.00 89.44 91 PRO A N 1
ATOM 671 C CA . PRO A 1 91 ? 17.415 -6.262 -18.126 1.00 89.44 91 PRO A CA 1
ATOM 672 C C . PRO A 1 91 ? 18.932 -6.136 -17.958 1.00 89.44 91 PRO A C 1
ATOM 674 O O . PRO A 1 91 ? 19.613 -5.452 -18.719 1.00 89.44 91 PRO A O 1
ATOM 677 N N . GLY A 1 92 ? 19.454 -6.831 -16.957 1.00 88.19 92 GLY A N 1
ATOM 678 C CA . GLY A 1 92 ? 20.881 -6.973 -16.705 1.00 88.19 92 GLY A CA 1
ATOM 679 C C . GLY A 1 92 ? 21.264 -8.446 -16.636 1.00 88.19 92 GLY A C 1
ATOM 680 O O . GLY A 1 92 ? 20.408 -9.326 -16.632 1.00 88.19 92 GLY A O 1
ATOM 681 N N . TYR A 1 93 ? 22.561 -8.723 -16.520 1.00 89.94 93 TYR A N 1
ATOM 682 C CA . TYR A 1 93 ? 23.083 -10.094 -16.447 1.00 89.94 93 TYR A CA 1
ATOM 683 C C . TYR A 1 93 ? 22.448 -10.938 -15.319 1.00 89.94 93 TYR A C 1
ATOM 685 O O . TYR A 1 93 ? 22.289 -12.145 -15.463 1.00 89.94 93 TYR A O 1
ATOM 693 N N . TYR A 1 94 ? 22.041 -10.296 -14.219 1.00 88.75 94 TYR A N 1
ATOM 694 C CA . TYR A 1 94 ? 21.439 -10.946 -13.047 1.00 88.75 94 TYR A CA 1
ATOM 695 C C . TYR A 1 94 ? 19.915 -10.779 -12.938 1.00 88.75 94 TYR A C 1
ATOM 697 O O . TYR A 1 94 ? 19.293 -11.425 -12.101 1.00 88.75 94 TYR A O 1
ATOM 705 N N . LEU A 1 95 ? 19.305 -9.904 -13.741 1.00 90.81 95 LEU A N 1
ATOM 706 C CA . LEU A 1 95 ? 17.905 -9.499 -13.592 1.00 90.81 95 LEU A CA 1
ATOM 707 C C . LEU A 1 95 ? 17.228 -9.467 -14.956 1.00 90.81 95 LEU A C 1
ATOM 709 O O . LEU A 1 95 ? 17.510 -8.604 -15.787 1.00 90.81 95 LEU A O 1
ATOM 713 N N . SER A 1 96 ? 16.322 -10.418 -15.173 1.00 91.31 96 SER A N 1
ATOM 714 C CA . SER A 1 96 ? 15.557 -10.520 -16.411 1.00 91.31 96 SER A CA 1
ATOM 715 C C . SER A 1 96 ? 14.541 -9.387 -16.544 1.00 91.31 96 SER A C 1
ATOM 717 O O . SER A 1 96 ? 14.048 -8.839 -15.556 1.00 91.31 96 SER A O 1
ATOM 719 N N . GLU A 1 97 ? 14.166 -9.088 -17.786 1.00 93.00 97 GLU A N 1
ATOM 720 C CA . GLU A 1 97 ? 13.185 -8.049 -18.114 1.00 93.00 97 GLU A CA 1
ATOM 721 C C . GLU A 1 97 ? 11.816 -8.286 -17.461 1.00 93.00 97 GLU A C 1
ATOM 723 O O . GLU A 1 97 ? 11.116 -7.332 -17.122 1.00 93.00 97 GLU A O 1
ATOM 728 N N . VAL A 1 98 ? 11.481 -9.552 -17.190 1.00 93.81 98 VAL A N 1
ATOM 729 C CA . VAL A 1 98 ? 10.258 -9.968 -16.488 1.00 93.81 98 VAL A CA 1
ATOM 730 C C . VAL A 1 98 ? 10.059 -9.196 -15.181 1.00 93.81 98 VAL A C 1
ATOM 732 O O . VAL A 1 98 ? 8.924 -8.860 -14.855 1.00 93.81 98 VAL A O 1
ATOM 735 N N . HIS A 1 99 ? 11.139 -8.835 -14.478 1.00 91.69 99 HIS A N 1
ATOM 736 C CA . HIS A 1 99 ? 11.069 -8.095 -13.216 1.00 91.69 99 HIS A CA 1
ATOM 737 C C . HIS A 1 99 ? 10.437 -6.705 -13.351 1.00 91.69 99 HIS A C 1
ATOM 739 O O . HIS A 1 99 ? 9.792 -6.242 -12.414 1.00 91.69 99 HIS A O 1
ATOM 745 N N . ARG A 1 100 ? 10.550 -6.044 -14.512 1.00 90.31 100 ARG A N 1
ATOM 746 C CA . ARG A 1 100 ? 9.858 -4.767 -14.755 1.00 90.31 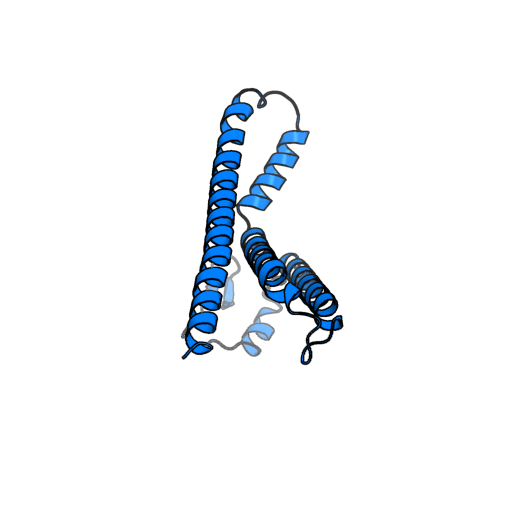100 ARG A CA 1
ATOM 747 C C . ARG A 1 100 ? 8.344 -4.971 -14.743 1.00 90.31 100 ARG A C 1
ATOM 749 O O . ARG A 1 100 ? 7.628 -4.239 -14.067 1.00 90.31 100 ARG A O 1
ATOM 756 N N . TYR A 1 101 ? 7.859 -6.004 -15.426 1.00 90.44 101 TYR A N 1
ATOM 757 C CA . TYR A 1 101 ? 6.427 -6.283 -15.534 1.00 90.44 101 TYR A CA 1
ATOM 758 C C . TYR A 1 101 ? 5.847 -6.856 -14.241 1.00 90.44 101 TYR A C 1
ATOM 760 O O . TYR A 1 101 ? 4.783 -6.423 -13.800 1.00 90.44 101 TYR A O 1
ATOM 768 N N . THR A 1 102 ? 6.556 -7.781 -13.590 1.00 91.81 102 THR A N 1
ATOM 769 C CA . THR A 1 102 ? 6.101 -8.352 -12.317 1.00 91.81 102 THR A CA 1
ATOM 770 C C . THR A 1 102 ? 6.140 -7.333 -11.185 1.00 91.81 102 THR A C 1
ATOM 772 O O . THR A 1 102 ? 5.272 -7.393 -10.320 1.00 91.81 102 THR A O 1
ATOM 775 N N . SER A 1 103 ? 7.056 -6.353 -11.206 1.00 90.50 103 SER A N 1
ATOM 776 C CA . SER A 1 103 ? 7.040 -5.252 -10.233 1.00 90.50 103 SER A CA 1
ATOM 777 C C . SER A 1 103 ? 5.790 -4.377 -10.353 1.00 90.50 103 SER A C 1
ATOM 779 O O . SER A 1 103 ? 5.172 -4.063 -9.338 1.00 90.50 103 SER A O 1
ATOM 781 N N . LEU A 1 104 ? 5.365 -4.046 -11.579 1.00 91.69 104 LEU A N 1
ATOM 782 C CA . LEU A 1 104 ? 4.145 -3.273 -11.806 1.00 91.69 104 LEU A CA 1
ATOM 783 C C . LEU A 1 104 ? 2.917 -4.069 -11.359 1.00 91.69 104 LEU A C 1
ATOM 785 O O . LEU A 1 104 ? 2.043 -3.534 -10.680 1.00 91.69 104 LEU A O 1
ATOM 789 N N . LEU A 1 105 ? 2.878 -5.359 -11.704 1.00 93.56 105 LEU A N 1
ATOM 790 C CA . LEU A 1 105 ? 1.807 -6.260 -11.294 1.00 93.56 105 LEU A CA 1
ATOM 791 C C . LEU A 1 105 ? 1.719 -6.367 -9.765 1.00 93.56 105 LEU A C 1
ATOM 793 O O . LEU A 1 105 ? 0.628 -6.256 -9.216 1.00 93.56 105 LEU A O 1
ATOM 797 N N . ALA A 1 106 ? 2.850 -6.535 -9.076 1.00 92.50 106 ALA A N 1
ATOM 798 C CA . ALA A 1 106 ? 2.895 -6.638 -7.620 1.00 92.50 106 ALA A CA 1
ATOM 799 C C . ALA A 1 106 ? 2.369 -5.367 -6.936 1.00 92.50 106 ALA A C 1
ATOM 801 O O . ALA A 1 106 ? 1.547 -5.459 -6.025 1.00 92.50 106 ALA A O 1
ATOM 802 N N . VAL A 1 107 ? 2.784 -4.185 -7.406 1.00 92.56 107 VAL A N 1
ATOM 803 C CA . VAL A 1 107 ? 2.277 -2.903 -6.890 1.00 92.56 107 VAL A CA 1
ATOM 804 C C . VAL A 1 107 ? 0.781 -2.760 -7.164 1.00 92.56 107 VAL A C 1
ATOM 806 O O . VAL A 1 107 ? 0.031 -2.406 -6.258 1.00 92.56 107 VAL A O 1
ATOM 809 N N . GLY A 1 108 ? 0.326 -3.089 -8.376 1.00 92.50 108 GLY A N 1
ATOM 810 C CA . GLY A 1 108 ? -1.089 -3.023 -8.745 1.00 92.50 108 GLY A CA 1
ATOM 811 C C . GLY A 1 108 ? -1.974 -3.932 -7.889 1.00 92.50 108 GLY A C 1
ATOM 812 O O . GLY A 1 108 ? -2.999 -3.485 -7.380 1.00 92.50 108 GLY A O 1
ATOM 813 N N . VAL A 1 109 ? -1.558 -5.183 -7.668 1.00 95.12 109 VAL A N 1
ATOM 814 C CA . VAL A 1 109 ? -2.268 -6.125 -6.787 1.00 95.12 109 VAL A CA 1
ATOM 815 C C . VAL A 1 109 ? -2.276 -5.621 -5.344 1.00 95.12 109 VAL A C 1
ATOM 817 O O . VAL A 1 109 ? -3.316 -5.669 -4.694 1.00 95.12 109 VAL A O 1
ATOM 820 N N . GLY A 1 110 ? -1.154 -5.092 -4.850 1.00 90.50 110 GLY A N 1
ATOM 821 C CA . GLY A 1 110 ? -1.070 -4.524 -3.504 1.00 90.50 110 GLY A CA 1
ATOM 822 C C . GLY A 1 110 ? -2.023 -3.345 -3.299 1.00 90.50 110 GLY A C 1
ATOM 823 O O . GLY A 1 110 ? -2.762 -3.322 -2.318 1.00 90.50 110 GLY A O 1
ATOM 824 N N . VAL A 1 111 ? -2.066 -2.408 -4.250 1.00 90.88 111 VAL A N 1
ATOM 825 C CA . VAL A 1 111 ? -3.002 -1.273 -4.220 1.00 90.88 111 VAL A CA 1
ATOM 826 C C . VAL A 1 111 ? -4.449 -1.757 -4.284 1.00 90.88 111 VAL A C 1
ATOM 828 O O . VAL A 1 111 ? -5.275 -1.295 -3.505 1.00 90.88 111 VAL A O 1
ATOM 831 N N . LEU A 1 112 ? -4.762 -2.718 -5.157 1.00 88.38 112 LEU A N 1
ATOM 832 C CA . LEU A 1 112 ? -6.107 -3.283 -5.250 1.00 88.38 112 LEU A CA 1
ATOM 833 C C . LEU A 1 112 ? -6.553 -3.902 -3.920 1.00 88.38 112 LEU A C 1
ATOM 835 O O . LEU A 1 112 ? -7.635 -3.587 -3.433 1.00 88.38 112 LEU A O 1
ATOM 839 N N . LEU A 1 113 ? -5.718 -4.751 -3.317 1.00 89.94 113 LEU A N 1
ATOM 840 C CA . LEU A 1 113 ? -6.018 -5.380 -2.029 1.00 89.94 113 LEU A CA 1
ATOM 841 C C . LEU A 1 113 ? -6.163 -4.348 -0.912 1.00 89.94 113 LEU A C 1
ATOM 843 O O . LEU A 1 113 ? -7.071 -4.467 -0.097 1.00 89.94 113 LEU A O 1
ATOM 847 N N . PHE A 1 114 ? -5.308 -3.325 -0.895 1.00 86.75 114 PHE A N 1
ATOM 848 C CA . PHE A 1 114 ? -5.400 -2.229 0.063 1.00 86.75 114 PHE A CA 1
ATOM 849 C C . PHE A 1 114 ? -6.733 -1.487 -0.052 1.00 86.75 114 PHE A C 1
ATOM 851 O O . PHE A 1 114 ? -7.382 -1.253 0.964 1.00 86.75 114 PHE A O 1
ATOM 858 N N . LEU A 1 115 ? -7.173 -1.160 -1.268 1.00 85.19 115 LEU A N 1
ATOM 859 C CA . LEU A 1 115 ? -8.454 -0.489 -1.487 1.00 85.19 115 LEU A CA 1
ATOM 860 C C . LEU A 1 115 ? -9.622 -1.384 -1.072 1.00 85.19 115 LEU A C 1
ATOM 862 O O . LEU A 1 115 ? -10.496 -0.939 -0.335 1.00 85.19 115 LEU A O 1
ATOM 866 N N . LEU A 1 116 ? -9.610 -2.655 -1.482 1.00 86.38 116 LEU A N 1
ATOM 867 C CA . LEU A 1 116 ? -10.643 -3.614 -1.093 1.00 86.38 116 LEU A CA 1
ATOM 868 C C . LEU A 1 116 ? -10.738 -3.741 0.428 1.00 86.38 116 LEU A C 1
ATOM 870 O O . LEU A 1 116 ? -11.831 -3.636 0.972 1.00 86.38 116 LEU A O 1
ATOM 874 N N . ALA A 1 117 ? -9.610 -3.903 1.118 1.00 86.81 117 ALA A N 1
ATOM 875 C CA . ALA A 1 117 ? -9.575 -3.972 2.574 1.00 86.81 117 ALA A CA 1
ATOM 876 C C . ALA A 1 117 ? -10.049 -2.664 3.226 1.00 86.81 117 ALA A C 1
ATOM 878 O O . ALA A 1 117 ? -10.799 -2.711 4.193 1.00 86.81 117 ALA A O 1
ATOM 879 N N . SER A 1 118 ? -9.659 -1.508 2.681 1.00 83.31 118 SER A N 1
ATOM 880 C CA . SER A 1 118 ? -10.002 -0.196 3.249 1.00 83.31 118 SER A CA 1
ATOM 881 C C . SER A 1 118 ? -11.486 0.149 3.119 1.00 83.31 118 SER A C 1
ATOM 883 O O . SER A 1 118 ? -12.018 0.861 3.963 1.00 83.31 118 SER A O 1
ATOM 885 N N . PHE A 1 119 ? -12.158 -0.351 2.079 1.00 81.88 119 PHE A N 1
ATOM 886 C CA . PHE A 1 119 ? -13.600 -0.162 1.882 1.00 81.88 119 PHE A CA 1
ATOM 887 C C . PHE A 1 119 ? -14.451 -1.318 2.417 1.00 81.88 119 PHE A C 1
ATOM 889 O O . PHE A 1 119 ? -15.679 -1.258 2.350 1.00 81.88 119 PHE A O 1
ATOM 896 N N . THR A 1 120 ? -13.824 -2.374 2.934 1.00 85.25 120 THR A N 1
ATOM 897 C CA . THR A 1 120 ? -14.551 -3.481 3.552 1.00 85.25 120 THR A CA 1
ATOM 898 C C . THR A 1 120 ? -14.895 -3.109 4.987 1.00 85.25 120 THR A C 1
ATOM 900 O O . THR A 1 120 ? -14.009 -2.812 5.785 1.00 85.25 120 THR A O 1
ATOM 903 N N . ASP A 1 121 ? -16.185 -3.153 5.321 1.00 85.19 121 ASP A N 1
ATOM 904 C CA . ASP A 1 121 ? -16.645 -3.007 6.701 1.00 85.19 121 ASP A CA 1
ATOM 905 C C . ASP A 1 121 ? -16.025 -4.121 7.571 1.00 85.19 121 ASP A C 1
ATOM 907 O O . ASP A 1 121 ? -16.241 -5.302 7.274 1.00 85.19 121 ASP A O 1
ATOM 911 N N . PRO A 1 122 ? -15.268 -3.795 8.639 1.00 82.06 122 PRO A N 1
ATOM 912 C CA . PRO A 1 122 ? -14.720 -4.797 9.556 1.00 82.06 122 PRO A CA 1
ATOM 913 C C . PRO A 1 122 ? -15.809 -5.557 10.335 1.00 82.06 122 PRO A C 1
ATOM 915 O O . PRO A 1 122 ? -15.508 -6.538 11.017 1.00 82.06 122 PRO A O 1
ATOM 918 N N . GLY A 1 123 ? -17.070 -5.131 10.223 1.00 84.94 123 GLY A N 1
ATOM 919 C CA . GLY A 1 123 ? -18.210 -5.725 10.897 1.00 84.94 123 GLY A CA 1
ATOM 920 C C . GLY A 1 123 ? -18.421 -5.136 12.290 1.00 84.94 123 GLY A C 1
ATOM 921 O O . GLY A 1 123 ? -17.568 -4.461 12.862 1.00 84.94 123 GLY A O 1
ATOM 922 N N . THR A 1 124 ? -19.604 -5.380 12.857 1.00 86.38 124 THR A N 1
ATOM 923 C CA . THR A 1 124 ? -20.001 -4.833 14.164 1.00 86.38 124 THR A CA 1
ATOM 924 C C . THR A 1 124 ? -20.051 -5.923 15.233 1.00 86.38 124 THR A C 1
ATOM 926 O O . THR A 1 124 ? -20.770 -6.919 15.091 1.00 86.38 124 THR A O 1
ATOM 929 N N . VAL A 1 125 ? -19.340 -5.704 16.343 1.00 87.00 125 VAL A N 1
ATOM 930 C CA . VAL A 1 125 ? -19.451 -6.535 17.550 1.00 87.00 125 VAL A CA 1
ATOM 931 C C . VAL A 1 125 ? -20.769 -6.216 18.264 1.00 87.00 125 VAL A C 1
ATOM 933 O O . VAL A 1 125 ? -21.089 -5.056 18.518 1.00 87.00 125 VAL A O 1
ATOM 936 N N . LYS A 1 126 ? -21.543 -7.255 18.574 1.00 87.31 126 LYS A N 1
ATOM 937 C CA . LYS A 1 126 ? -22.854 -7.197 19.230 1.00 87.31 126 LYS A CA 1
ATOM 938 C C . LYS A 1 126 ? -22.866 -8.091 20.468 1.00 87.31 126 LYS A C 1
ATOM 940 O O . LYS A 1 126 ? -22.005 -8.955 20.627 1.00 87.31 126 LYS A O 1
ATOM 945 N N . ALA A 1 127 ? -23.873 -7.927 21.323 1.00 88.88 127 ALA A N 1
ATOM 946 C CA . ALA A 1 127 ? -24.003 -8.702 22.558 1.00 88.88 127 ALA A CA 1
ATOM 947 C C . ALA A 1 127 ? -24.063 -10.220 22.304 1.00 88.88 127 ALA A C 1
ATOM 949 O O . ALA A 1 127 ? -23.639 -11.003 23.148 1.00 88.88 127 ALA A O 1
ATOM 950 N N . GLU A 1 128 ? -24.535 -10.636 21.126 1.00 89.81 128 GLU A N 1
ATOM 951 C CA . GLU A 1 128 ? -24.645 -12.050 20.764 1.00 89.81 128 GLU A CA 1
ATOM 952 C C . GLU A 1 128 ? -23.305 -12.670 20.333 1.00 89.81 128 GLU A C 1
ATOM 954 O O . GLU A 1 128 ? -23.127 -13.875 20.482 1.00 89.81 128 GLU A O 1
ATOM 959 N N . ASN A 1 129 ? -22.370 -11.874 19.790 1.00 91.06 129 ASN A N 1
ATOM 960 C CA . ASN A 1 129 ? -21.108 -12.371 19.216 1.00 91.06 129 ASN A CA 1
ATOM 961 C C . ASN A 1 129 ? -19.858 -12.013 20.041 1.00 91.06 129 ASN A C 1
ATOM 963 O O . ASN A 1 129 ? -18.801 -12.609 19.838 1.00 91.06 129 ASN A O 1
ATOM 967 N N . VAL A 1 130 ? -19.970 -11.083 20.995 1.00 90.62 130 VAL A N 1
ATOM 968 C CA . VAL A 1 130 ? -18.836 -10.578 21.784 1.00 90.62 130 VAL A CA 1
ATOM 969 C C . VAL A 1 130 ? -18.084 -11.683 22.531 1.00 90.62 130 VAL A C 1
ATOM 971 O O . VAL A 1 130 ? -16.855 -11.674 22.571 1.00 90.62 130 VAL A O 1
ATOM 974 N N . SER A 1 131 ? -18.799 -12.671 23.074 1.00 90.50 131 SER A N 1
ATOM 975 C CA . SER A 1 131 ? -18.204 -13.768 23.845 1.00 90.50 131 SER A CA 1
ATOM 976 C C . SER A 1 131 ? -17.234 -14.600 23.004 1.00 90.50 131 SER A C 1
ATOM 978 O O . SER A 1 131 ? -16.183 -15.011 23.495 1.00 90.50 131 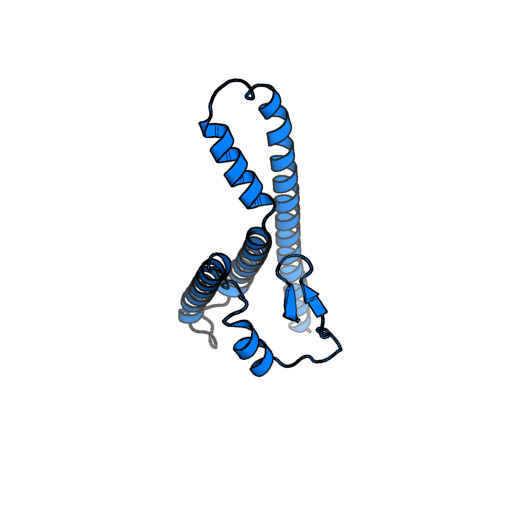SER A O 1
ATOM 980 N N . GLN A 1 132 ? -17.540 -14.785 21.717 1.00 92.38 132 GLN A N 1
ATOM 981 C CA . GLN A 1 132 ? -16.661 -15.472 20.778 1.00 92.38 132 GLN A CA 1
ATOM 982 C C . GLN A 1 132 ? -15.377 -14.670 20.536 1.00 92.38 132 GLN A C 1
ATOM 984 O O . GLN A 1 132 ? -14.288 -15.244 20.575 1.00 92.38 132 GLN A O 1
ATOM 989 N N . TYR A 1 133 ? -15.475 -13.355 20.332 1.00 89.12 133 TYR A N 1
ATOM 990 C CA . TYR A 1 133 ? -14.301 -12.513 20.087 1.00 89.12 133 TYR A CA 1
ATOM 991 C C . TYR A 1 133 ? -13.390 -12.401 21.311 1.00 89.12 133 TYR A C 1
ATOM 993 O O . TYR A 1 133 ? -12.182 -12.558 21.163 1.00 89.12 133 TYR A O 1
ATOM 1001 N N . ILE A 1 134 ? -13.954 -12.236 22.512 1.00 89.94 134 ILE A N 1
ATOM 1002 C CA . ILE A 1 134 ? -13.181 -12.215 23.767 1.00 89.94 134 ILE A CA 1
ATOM 1003 C C . ILE A 1 134 ? -12.441 -13.544 23.976 1.00 89.94 134 ILE A C 1
ATOM 1005 O O . ILE A 1 134 ? -11.302 -13.555 24.432 1.00 89.94 134 ILE A O 1
ATOM 1009 N N . SER A 1 135 ? -13.053 -14.674 23.600 1.00 90.44 135 SER A N 1
ATOM 1010 C CA . SER A 1 135 ? -12.387 -15.979 23.696 1.00 90.44 135 SER A CA 1
ATOM 1011 C C . SER A 1 135 ? -11.224 -16.144 22.708 1.00 90.44 135 SER A C 1
ATOM 1013 O O . SER A 1 135 ? -10.249 -16.825 23.018 1.00 90.44 135 SER A O 1
ATOM 1015 N N . ALA A 1 136 ? -11.316 -15.524 21.526 1.00 92.38 136 ALA A N 1
ATOM 1016 C CA . ALA A 1 136 ? -10.284 -15.595 20.494 1.00 92.38 136 ALA A CA 1
ATOM 1017 C C . ALA A 1 136 ? -9.129 -14.610 20.742 1.00 92.38 136 ALA A C 1
ATOM 1019 O O . ALA A 1 136 ? -7.987 -14.905 20.391 1.00 92.38 136 ALA A O 1
ATOM 1020 N N . TYR A 1 137 ? -9.426 -13.461 21.353 1.00 89.12 137 TYR A N 1
ATOM 1021 C CA . TYR A 1 137 ? -8.484 -12.381 21.633 1.00 89.12 137 TYR A CA 1
ATOM 1022 C C . TYR A 1 137 ? -8.580 -11.979 23.115 1.00 89.12 137 TYR A C 1
ATOM 1024 O O . TYR A 1 137 ? -9.238 -10.988 23.437 1.00 89.12 137 TYR A O 1
ATOM 1032 N N . PRO A 1 138 ? -7.974 -12.757 24.031 1.00 89.50 138 PRO A N 1
ATOM 1033 C CA . PRO A 1 138 ? -8.016 -12.459 25.457 1.00 89.50 138 PRO A CA 1
ATOM 1034 C C . PRO A 1 138 ? -7.278 -11.154 25.777 1.00 89.50 138 PRO A C 1
ATOM 1036 O O . PRO A 1 138 ? -6.297 -10.804 25.117 1.00 89.50 138 PRO A O 1
ATOM 1039 N N . TYR A 1 139 ? -7.747 -10.458 26.811 1.00 90.69 139 TYR A N 1
ATOM 1040 C CA . TYR A 1 139 ? -7.142 -9.217 27.288 1.00 90.69 139 TYR A CA 1
ATOM 1041 C C . TYR A 1 139 ? -5.689 -9.437 27.715 1.00 90.69 139 TYR A C 1
ATOM 1043 O O . TYR A 1 139 ? -5.360 -10.432 28.363 1.00 90.69 139 TYR A O 1
ATOM 1051 N N . ASP A 1 140 ? -4.827 -8.497 27.336 1.00 91.06 140 ASP A N 1
ATOM 1052 C CA . ASP A 1 140 ? -3.406 -8.519 27.674 1.00 91.06 140 ASP A CA 1
ATOM 1053 C C . ASP A 1 140 ? -3.068 -7.600 28.856 1.00 91.06 140 ASP A C 1
ATOM 1055 O O . ASP A 1 140 ? -1.929 -7.610 29.316 1.00 91.06 140 ASP A O 1
ATOM 1059 N N . ASP A 1 141 ? -4.033 -6.798 29.327 1.00 87.75 141 ASP A N 1
ATOM 1060 C CA . ASP A 1 141 ? -3.902 -5.769 30.368 1.00 87.75 141 ASP A CA 1
ATOM 1061 C C . ASP A 1 141 ? -2.764 -4.753 30.132 1.00 87.75 141 ASP A C 1
ATOM 1063 O O . ASP A 1 141 ? -2.437 -3.948 31.008 1.00 87.75 141 ASP A O 1
ATOM 1067 N N . VAL A 1 142 ? -2.194 -4.737 28.923 1.00 88.06 142 VAL A N 1
ATOM 1068 C CA . VAL A 1 142 ? -1.145 -3.808 28.485 1.00 88.06 142 VAL A CA 1
ATOM 1069 C C . VAL A 1 142 ? -1.739 -2.797 27.517 1.00 88.06 142 VAL A C 1
ATOM 1071 O O . VAL A 1 142 ? -1.600 -1.589 27.710 1.00 88.06 142 VAL A O 1
ATOM 1074 N N . VAL A 1 143 ? -2.421 -3.288 26.484 1.00 83.88 143 VAL A N 1
ATOM 1075 C CA . VAL A 1 143 ? -3.084 -2.471 25.467 1.00 83.88 143 VAL A CA 1
ATOM 1076 C C . VAL A 1 143 ? -4.595 -2.506 25.676 1.00 83.88 143 VAL A C 1
ATOM 1078 O O . VAL A 1 143 ? -5.255 -1.464 25.610 1.00 83.88 143 VAL A O 1
ATOM 1081 N N . TYR A 1 144 ? -5.140 -3.680 25.998 1.00 82.69 144 TYR A N 1
ATOM 1082 C CA . TYR A 1 144 ? -6.567 -3.899 26.194 1.00 82.69 144 TYR A CA 1
ATOM 1083 C C . TYR A 1 144 ? -6.829 -4.512 27.567 1.00 82.69 144 TYR A C 1
ATOM 1085 O O . TYR A 1 144 ? -6.412 -5.629 27.857 1.00 82.69 144 TYR A O 1
ATOM 1093 N N . SER A 1 145 ? -7.545 -3.753 28.394 1.00 89.12 145 SER A N 1
ATOM 1094 C CA . SER A 1 145 ? -8.031 -4.168 29.708 1.00 89.12 145 SER A CA 1
ATOM 1095 C C . SER A 1 145 ? -9.550 -4.143 29.739 1.00 89.12 145 SER A C 1
ATOM 1097 O O . SER A 1 145 ? -10.158 -3.287 29.085 1.00 89.12 145 SER A O 1
ATOM 1099 N N . GLU A 1 146 ? -10.125 -5.050 30.528 1.00 87.56 146 GLU A N 1
ATOM 1100 C CA . GLU A 1 146 ? -11.567 -5.272 30.615 1.00 87.56 146 GLU A CA 1
ATOM 1101 C C . GLU A 1 146 ? -12.306 -3.991 31.017 1.00 87.56 146 GLU A C 1
ATOM 1103 O O . GLU A 1 146 ? -12.105 -3.424 32.097 1.00 87.56 146 GLU A O 1
ATOM 1108 N N . LYS A 1 147 ? -13.160 -3.504 30.116 1.00 86.31 147 LYS A N 1
ATOM 1109 C CA . LYS A 1 147 ? -13.997 -2.320 30.324 1.00 86.31 147 LYS A CA 1
ATOM 1110 C C . LYS A 1 147 ? -15.400 -2.613 29.806 1.00 86.31 147 LYS A C 1
ATOM 1112 O O . LYS A 1 147 ? -15.591 -3.474 28.964 1.00 86.31 147 LYS A O 1
ATOM 1117 N N . GLU A 1 148 ? -16.395 -1.846 30.233 1.00 89.00 148 GLU A N 1
ATOM 1118 C CA . GLU A 1 148 ? -17.709 -1.863 29.582 1.00 89.00 148 GLU A CA 1
ATOM 1119 C C . GLU A 1 148 ? -17.882 -0.648 28.670 1.00 89.00 148 GLU A C 1
ATOM 1121 O O . GLU A 1 148 ? -17.456 0.470 28.979 1.00 89.00 148 GLU A O 1
ATOM 1126 N N . CYS A 1 149 ? -18.524 -0.858 27.521 1.00 85.06 149 CYS A N 1
ATOM 1127 C CA . CYS A 1 149 ? -18.982 0.232 26.671 1.00 85.06 149 CYS A CA 1
ATOM 1128 C C . CYS A 1 149 ? -20.148 0.970 27.347 1.00 85.06 149 CYS A C 1
ATOM 1130 O O . CYS A 1 149 ? -21.182 0.370 27.635 1.00 85.06 149 CYS A O 1
ATOM 1132 N N . SER A 1 150 ? -20.025 2.285 27.536 1.00 88.12 150 SER A N 1
ATOM 1133 C CA . SER A 1 150 ? -21.060 3.108 28.179 1.00 88.12 150 SER A CA 1
ATOM 1134 C C . SER A 1 150 ? -22.362 3.192 27.375 1.00 88.12 150 SER A C 1
ATOM 1136 O O . SER A 1 150 ? -23.436 3.324 27.960 1.00 88.12 150 SER A O 1
ATOM 1138 N N . THR A 1 151 ? -22.279 3.099 26.045 1.00 88.56 151 THR A N 1
ATOM 1139 C CA . THR A 1 151 ? -23.437 3.167 25.143 1.00 88.56 151 THR A CA 1
ATOM 1140 C C . THR A 1 151 ? -24.122 1.812 25.008 1.00 88.56 151 THR A C 1
ATOM 1142 O O . THR A 1 151 ? -25.330 1.703 25.201 1.00 88.56 151 THR A O 1
ATOM 1145 N N . CYS A 1 152 ? -23.350 0.774 24.683 1.00 83.06 152 CYS A N 1
ATOM 1146 C CA . CYS A 1 152 ? -23.892 -0.530 24.300 1.00 83.06 152 CYS A CA 1
ATOM 1147 C C . CYS A 1 152 ? -24.021 -1.502 25.481 1.00 83.06 152 CYS A C 1
ATOM 1149 O O . CYS A 1 152 ? -24.717 -2.501 25.348 1.00 83.06 152 CYS A O 1
ATOM 1151 N N . LYS A 1 153 ? -23.356 -1.223 26.616 1.00 87.06 153 LYS A N 1
ATOM 1152 C CA . LYS A 1 153 ? -23.255 -2.108 27.795 1.00 87.06 153 LYS A CA 1
ATOM 1153 C C . LYS A 1 153 ? -22.742 -3.513 27.459 1.00 87.06 153 LYS A C 1
ATOM 1155 O O . LYS A 1 153 ? -23.267 -4.517 27.925 1.00 87.06 153 LYS A O 1
ATOM 1160 N N . ILE A 1 154 ? -21.734 -3.557 26.593 1.00 88.00 154 ILE A N 1
ATOM 1161 C CA . ILE A 1 154 ? -21.036 -4.770 26.155 1.00 88.00 154 ILE A CA 1
ATOM 1162 C C . ILE A 1 154 ? -19.588 -4.680 26.674 1.00 88.00 154 ILE A C 1
ATOM 1164 O O . ILE A 1 154 ? -19.036 -3.570 26.648 1.00 88.00 154 ILE A O 1
ATOM 1168 N N . PRO A 1 155 ? -18.969 -5.789 27.128 1.00 82.25 155 PRO A N 1
ATOM 1169 C CA . PRO A 1 155 ? -17.551 -5.813 27.497 1.00 82.25 155 PRO A CA 1
ATOM 1170 C C . PRO A 1 155 ? -16.651 -5.493 26.289 1.00 82.25 155 PRO A C 1
ATOM 1172 O O . PRO A 1 155 ? -16.907 -5.968 25.181 1.00 82.25 155 PRO A O 1
ATOM 1175 N N . LYS A 1 156 ? -15.630 -4.657 26.500 1.00 73.25 156 LYS A N 1
ATOM 1176 C CA . LYS A 1 156 ? -14.703 -4.109 25.500 1.00 73.25 156 LYS A CA 1
ATOM 1177 C C . LYS A 1 156 ? -13.251 -4.162 25.969 1.00 73.25 156 LYS A C 1
ATOM 1179 O O . LYS A 1 156 ? -13.019 -4.052 27.196 1.00 73.25 156 LYS A O 1
#

Solvent-accessible surface area (backbone atoms only — not comparable to full-atom values): 9337 Å² total; per-residue (Å²): 141,66,68,70,65,53,56,54,50,49,53,57,50,52,50,49,52,53,47,53,50,49,48,49,51,50,47,48,53,51,49,50,54,52,52,58,59,56,56,60,78,62,46,82,78,57,82,82,76,63,76,69,55,57,58,50,48,55,54,51,49,51,60,74,72,41,71,66,45,58,54,52,50,52,53,52,51,52,50,51,52,44,53,71,67,50,44,80,61,48,63,38,99,91,38,59,56,63,56,64,58,51,50,53,49,51,52,50,52,49,52,51,51,50,51,53,56,72,73,47,81,91,71,81,88,43,84,90,51,41,68,59,51,46,70,76,56,65,74,72,70,77,88,43,55,92,40,68,37,90,88,78,72,37,82,80